Protein AF-A0A178UVZ4-F1 (afdb_monomer_lite)

Foldseek 3Di:
DVVVCVVDNPVPDDPLVVLVVVLVVLVPDPPRDVVVSVVSVVVNVVVVVVVVVVVVVVVD

Sequence (60 aa):
MVIHALEMPYHRRVGRLEARWYIEVYGERHDMNPILLELAKLDFNFVQAIHQDELKSLSR

Radius of gyration: 14.29 Å; chains: 1; bounding box: 31×14×42 Å

Secondary structure (DSSP, 8-state):
-HHHHHHS-GGGS-HHHHHHHHHHHHHT-TT--HHHHHHHHHHHHHHHHHHHHHHHHHT-

pLDDT: mean 96.18, std 3.89, range [75.06, 98.81]

Organism: Arabidopsis thaliana (NCBI:txid3702)

Structure (mmCIF, N/CA/C/O backbone):
data_AF-A0A178UVZ4-F1
#
_entry.id   AF-A0A178UVZ4-F1
#
loop_
_atom_site.group_PDB
_atom_site.id
_atom_site.type_symbol
_atom_site.label_atom_id
_atom_site.label_alt_id
_atom_site.label_comp_id
_atom_site.label_asym_id
_atom_site.label_entity_id
_atom_site.label_seq_id
_atom_site.pdbx_PDB_ins_code
_atom_site.Cartn_x
_atom_site.Cartn_y
_atom_site.Cartn_z
_atom_site.occupancy
_atom_site.B_iso_or_equiv
_atom_site.auth_seq_id
_atom_site.auth_comp_id
_atom_site.auth_asym_id
_atom_site.auth_atom_id
_atom_site.pdbx_PDB_model_num
ATOM 1 N N . MET A 1 1 ? 11.127 6.207 -7.519 1.00 82.31 1 MET A N 1
ATOM 2 C CA . MET A 1 1 ? 11.691 4.871 -7.201 1.00 82.31 1 MET A CA 1
ATOM 3 C C . MET A 1 1 ? 13.140 4.929 -6.723 1.00 82.31 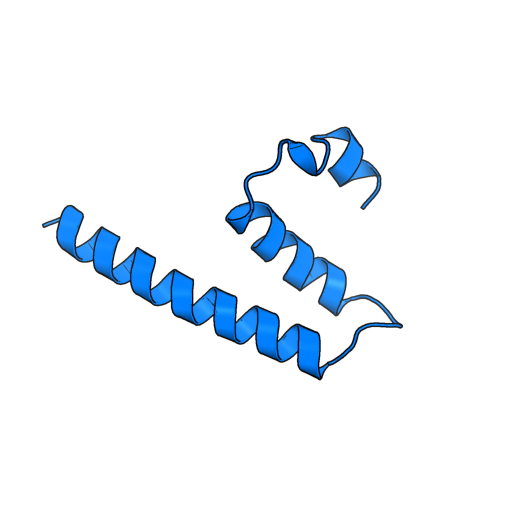1 MET A C 1
ATOM 5 O O . MET A 1 1 ? 13.381 4.484 -5.613 1.00 82.31 1 MET A O 1
ATOM 9 N N . VAL A 1 2 ? 14.091 5.484 -7.493 1.00 91.25 2 VAL A N 1
ATOM 10 C CA . VAL A 1 2 ? 15.516 5.525 -7.083 1.00 91.25 2 VAL A CA 1
ATOM 11 C C . VAL A 1 2 ? 15.744 6.392 -5.842 1.00 91.25 2 VAL A C 1
ATOM 13 O O . VAL A 1 2 ? 16.311 5.908 -4.874 1.00 91.25 2 VAL A O 1
ATOM 16 N N . ILE A 1 3 ? 15.242 7.633 -5.838 1.00 94.06 3 ILE A N 1
ATOM 17 C CA . ILE A 1 3 ? 15.359 8.542 -4.681 1.00 94.06 3 ILE A CA 1
ATOM 18 C C . ILE A 1 3 ? 14.734 7.910 -3.432 1.00 94.06 3 ILE A C 1
ATOM 20 O O . ILE A 1 3 ? 15.395 7.810 -2.408 1.00 94.06 3 ILE A O 1
ATOM 24 N N . HIS A 1 4 ? 13.515 7.375 -3.561 1.00 93.25 4 HIS A N 1
ATOM 25 C CA . HIS A 1 4 ? 12.842 6.627 -2.494 1.00 93.25 4 HIS A CA 1
ATOM 26 C C . HIS A 1 4 ? 13.753 5.521 -1.943 1.00 93.25 4 HIS A C 1
ATOM 28 O O . HIS A 1 4 ? 14.092 5.529 -0.769 1.00 93.25 4 HIS A O 1
ATOM 34 N N . ALA A 1 5 ? 14.270 4.615 -2.776 1.00 93.56 5 ALA A N 1
ATOM 35 C CA . ALA A 1 5 ? 15.158 3.543 -2.312 1.00 93.56 5 ALA A CA 1
ATOM 36 C C . ALA A 1 5 ? 16.433 4.036 -1.589 1.00 93.56 5 ALA A C 1
ATOM 38 O O . ALA A 1 5 ? 16.924 3.332 -0.705 1.00 93.56 5 ALA A O 1
ATOM 39 N N . LEU A 1 6 ? 16.946 5.224 -1.936 1.00 95.38 6 LEU A N 1
ATOM 40 C CA . LEU A 1 6 ? 18.093 5.851 -1.267 1.00 95.38 6 LEU A CA 1
ATOM 41 C C . LEU A 1 6 ? 17.743 6.418 0.116 1.00 95.38 6 LEU A C 1
ATOM 43 O O . LEU A 1 6 ? 18.583 6.364 1.009 1.00 95.38 6 LEU A O 1
ATOM 47 N N . GLU A 1 7 ? 16.523 6.918 0.319 1.00 94.81 7 GLU A N 1
ATOM 48 C CA . GLU A 1 7 ? 16.057 7.372 1.639 1.00 94.81 7 GLU A CA 1
ATOM 49 C C . GLU A 1 7 ? 15.927 6.202 2.620 1.00 94.81 7 GLU A C 1
ATOM 51 O O . GLU A 1 7 ? 16.311 6.299 3.785 1.00 94.81 7 GLU A O 1
ATOM 56 N N . MET A 1 8 ? 15.387 5.075 2.148 1.00 94.25 8 MET A N 1
ATOM 57 C CA . MET A 1 8 ? 15.278 3.849 2.93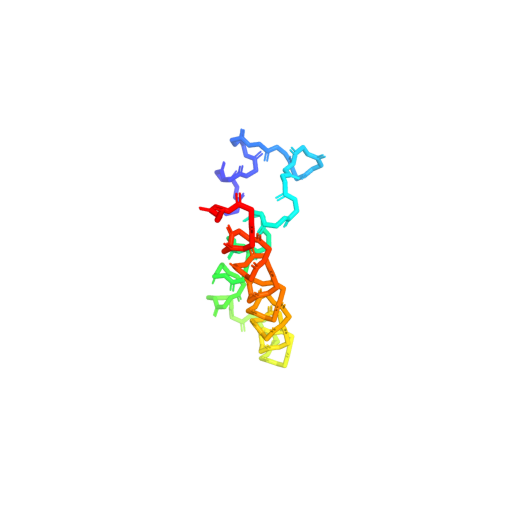4 1.00 94.25 8 MET A CA 1
ATOM 58 C C . MET A 1 8 ? 15.178 2.622 2.016 1.00 94.25 8 MET A C 1
ATOM 60 O O . MET A 1 8 ? 14.339 2.592 1.108 1.00 94.25 8 MET A O 1
ATOM 64 N N . PRO A 1 9 ? 15.974 1.564 2.239 1.00 94.12 9 PRO A N 1
ATOM 65 C CA . PRO A 1 9 ? 15.874 0.353 1.436 1.00 94.12 9 PRO A CA 1
ATOM 66 C C . PRO A 1 9 ? 14.579 -0.403 1.756 1.00 94.12 9 PRO A C 1
ATOM 68 O O . PRO A 1 9 ? 14.142 -0.426 2.905 1.00 94.12 9 PRO A O 1
ATOM 71 N N . TYR A 1 10 ? 13.998 -1.072 0.754 1.00 89.56 10 TYR A N 1
ATOM 72 C CA . TYR A 1 10 ? 12.683 -1.731 0.838 1.00 89.56 10 TYR A CA 1
ATOM 73 C C . TYR A 1 10 ? 12.490 -2.601 2.091 1.00 89.56 10 TYR A C 1
ATOM 75 O O . TYR A 1 10 ? 11.488 -2.477 2.785 1.00 89.56 10 TYR A O 1
ATOM 83 N N . HIS A 1 11 ? 13.491 -3.414 2.442 1.00 92.19 11 HIS A N 1
ATOM 84 C CA . HIS A 1 11 ? 13.431 -4.330 3.588 1.00 92.19 11 HIS A CA 1
ATOM 85 C C . HIS A 1 11 ? 13.342 -3.642 4.963 1.00 92.19 11 HIS A C 1
ATOM 87 O O . HIS A 1 11 ? 13.089 -4.317 5.955 1.00 92.19 11 HIS A O 1
ATOM 93 N N . ARG A 1 12 ? 13.579 -2.326 5.051 1.00 94.94 12 ARG A N 1
ATOM 94 C CA . ARG A 1 12 ? 13.454 -1.548 6.298 1.00 94.94 12 ARG A CA 1
ATOM 95 C C . ARG A 1 12 ? 12.161 -0.744 6.380 1.00 94.94 12 ARG A C 1
ATOM 97 O O . ARG A 1 12 ? 11.922 -0.087 7.388 1.00 94.94 12 ARG A O 1
ATOM 104 N N . ARG A 1 13 ? 11.346 -0.758 5.326 1.00 94.31 13 ARG A N 1
ATOM 105 C CA . ARG A 1 13 ? 10.158 0.087 5.229 1.00 94.31 13 ARG A CA 1
ATOM 106 C C . ARG A 1 13 ? 8.974 -0.539 5.943 1.00 94.31 13 ARG A C 1
ATOM 108 O O . ARG A 1 13 ? 8.775 -1.751 5.919 1.00 94.31 13 ARG A O 1
ATOM 115 N N . VAL A 1 14 ? 8.139 0.313 6.530 1.00 96.19 14 VAL A N 1
ATOM 116 C CA . VAL A 1 14 ? 6.853 -0.106 7.092 1.00 96.19 14 VAL A CA 1
ATOM 117 C C . VAL A 1 14 ? 5.914 -0.467 5.946 1.00 96.19 14 VAL A C 1
ATOM 119 O O . VAL A 1 14 ? 5.556 0.395 5.144 1.00 96.19 14 VAL A O 1
ATOM 122 N N . GLY A 1 15 ? 5.475 -1.727 5.894 1.00 95.62 15 GLY A N 1
ATOM 123 C CA . GLY A 1 15 ? 4.706 -2.261 4.765 1.00 95.62 15 GLY A CA 1
ATOM 124 C C . GLY A 1 15 ? 3.446 -1.462 4.420 1.00 95.62 15 GLY A C 1
ATOM 125 O O . GLY A 1 15 ? 3.168 -1.247 3.247 1.00 95.62 15 GLY A O 1
ATOM 126 N N . ARG A 1 16 ? 2.708 -0.946 5.416 1.00 96.06 16 ARG A N 1
ATOM 127 C CA . ARG A 1 16 ? 1.504 -0.129 5.161 1.00 96.06 16 ARG A CA 1
ATOM 128 C C . ARG A 1 16 ? 1.813 1.254 4.580 1.00 96.06 16 ARG A C 1
ATOM 130 O O . ARG A 1 16 ? 1.057 1.717 3.731 1.00 96.06 16 ARG A O 1
ATOM 137 N N . LEU A 1 17 ? 2.908 1.894 4.995 1.00 95.69 17 LEU A N 1
ATOM 138 C CA . LEU A 1 17 ? 3.335 3.174 4.414 1.00 95.69 17 LEU A CA 1
ATOM 139 C C . LEU A 1 17 ? 3.856 2.971 2.990 1.00 95.69 17 LEU A C 1
ATOM 141 O O . LEU A 1 17 ? 3.513 3.736 2.092 1.00 95.69 17 LEU A O 1
ATOM 145 N N . GLU A 1 18 ? 4.616 1.897 2.777 1.00 96.44 18 GLU A N 1
ATOM 146 C CA . GLU A 1 18 ? 5.131 1.554 1.455 1.00 96.44 18 GLU A CA 1
ATOM 147 C C . GLU A 1 18 ? 4.011 1.183 0.481 1.00 96.44 18 GLU A C 1
ATOM 149 O O . GLU A 1 18 ? 4.023 1.640 -0.656 1.00 96.44 18 GLU A O 1
ATOM 154 N N . ALA A 1 19 ? 3.000 0.432 0.930 1.00 97.19 19 ALA A N 1
ATOM 155 C CA . ALA A 1 19 ? 1.835 0.108 0.114 1.00 97.19 19 ALA A CA 1
ATOM 156 C C . ALA A 1 19 ? 1.081 1.368 -0.340 1.00 97.19 19 ALA A C 1
ATOM 158 O O . ALA A 1 19 ? 0.747 1.472 -1.517 1.00 97.19 19 ALA A O 1
ATOM 159 N N . ARG A 1 20 ? 0.858 2.347 0.555 1.00 97.56 20 ARG A N 1
ATOM 160 C CA . ARG A 1 20 ? 0.212 3.625 0.199 1.00 97.56 20 ARG A CA 1
ATOM 161 C C . ARG A 1 20 ? 0.985 4.336 -0.912 1.00 97.56 20 ARG A C 1
ATOM 163 O O . ARG A 1 20 ? 0.397 4.684 -1.929 1.00 97.56 20 ARG A O 1
ATOM 170 N N . TRP A 1 21 ? 2.290 4.514 -0.713 1.00 96.44 21 TRP A N 1
ATOM 171 C CA . TRP A 1 21 ? 3.157 5.192 -1.676 1.00 96.44 21 TRP A CA 1
ATOM 172 C C . TRP A 1 21 ? 3.209 4.451 -3.018 1.00 96.44 21 TRP A C 1
ATOM 174 O O . TRP A 1 21 ? 3.078 5.052 -4.082 1.00 96.44 21 TRP A O 1
ATOM 184 N N . TYR A 1 22 ? 3.361 3.126 -2.981 1.00 96.94 22 TYR A N 1
ATOM 185 C CA . TYR A 1 22 ? 3.509 2.333 -4.194 1.00 96.94 22 TYR A CA 1
ATOM 186 C C . TYR A 1 22 ? 2.205 2.219 -4.989 1.00 96.94 22 TYR A C 1
ATOM 188 O O . TYR A 1 22 ? 2.272 2.128 -6.207 1.00 96.94 22 TYR A O 1
ATOM 196 N N . ILE A 1 23 ? 1.026 2.265 -4.355 1.00 98.31 23 ILE A N 1
ATOM 197 C CA . ILE A 1 23 ? -0.264 2.321 -5.068 1.00 98.31 23 ILE A CA 1
ATOM 198 C C . ILE A 1 23 ? -0.338 3.562 -5.969 1.00 98.31 23 ILE A C 1
ATOM 200 O O . ILE A 1 23 ? -0.796 3.461 -7.107 1.00 98.31 23 ILE A O 1
ATOM 204 N N . GLU A 1 24 ? 0.127 4.715 -5.482 1.00 97.25 24 GLU A N 1
ATOM 205 C CA . GLU A 1 24 ? 0.160 5.965 -6.252 1.00 97.25 24 GLU A CA 1
ATOM 206 C C . GLU A 1 24 ? 1.153 5.853 -7.415 1.00 97.25 24 GLU A C 1
ATOM 208 O O . GLU A 1 24 ? 0.771 5.998 -8.574 1.00 97.25 24 GLU A O 1
ATOM 213 N N . VAL A 1 25 ? 2.400 5.467 -7.122 1.00 96.81 25 VAL A N 1
ATOM 214 C CA . VAL A 1 25 ? 3.461 5.329 -8.134 1.00 96.81 25 VAL A CA 1
ATOM 215 C C . VAL A 1 25 ? 3.139 4.262 -9.179 1.00 96.81 25 VAL A C 1
ATOM 217 O O . VAL A 1 25 ? 3.420 4.447 -10.361 1.00 96.81 25 VAL A O 1
ATOM 220 N N . TYR A 1 26 ? 2.566 3.128 -8.768 1.00 97.75 26 TYR A N 1
ATOM 221 C CA . TYR A 1 26 ? 2.178 2.055 -9.680 1.00 97.75 26 TYR A CA 1
ATOM 222 C C . TYR A 1 26 ? 1.085 2.517 -10.644 1.00 97.75 26 TYR A C 1
ATOM 224 O O . TYR A 1 26 ? 1.130 2.145 -11.813 1.00 97.75 26 TYR A O 1
ATOM 232 N N . GLY A 1 27 ? 0.160 3.368 -10.186 1.00 97.75 27 GLY A N 1
ATOM 233 C CA . GLY A 1 27 ? -0.912 3.924 -11.009 1.00 97.75 27 GLY A CA 1
ATOM 234 C C . GLY A 1 27 ? -0.441 4.807 -12.167 1.00 97.75 27 GLY A C 1
ATOM 235 O O . GLY A 1 27 ? -1.161 4.931 -13.152 1.00 97.75 27 GLY A O 1
ATOM 236 N N . GLU A 1 28 ? 0.762 5.373 -12.082 1.00 97.12 28 GLU A N 1
ATOM 237 C CA . GLU A 1 28 ? 1.351 6.220 -13.129 1.00 97.12 28 GLU A CA 1
ATOM 238 C C . GLU A 1 28 ? 2.170 5.430 -14.164 1.00 97.12 28 GLU A C 1
ATOM 240 O O . GLU A 1 28 ? 2.646 5.995 -15.152 1.00 97.12 28 GLU A O 1
ATOM 245 N N . ARG A 1 29 ? 2.384 4.123 -13.958 1.00 96.88 29 ARG A N 1
ATOM 246 C CA . ARG A 1 29 ? 3.217 3.327 -14.868 1.00 96.88 29 ARG A CA 1
ATOM 247 C C . ARG A 1 29 ? 2.450 2.950 -16.133 1.00 96.88 29 ARG A C 1
ATOM 249 O O . ARG A 1 29 ? 1.292 2.550 -16.087 1.00 96.88 29 ARG A O 1
ATOM 256 N N . HIS A 1 30 ? 3.143 2.995 -17.266 1.00 96.69 30 HIS A N 1
ATOM 257 C CA . HIS A 1 30 ? 2.585 2.626 -18.571 1.00 96.69 30 HIS A CA 1
ATOM 258 C C . HIS A 1 30 ? 2.254 1.126 -18.678 1.00 96.69 30 HIS A C 1
ATOM 260 O O . HIS A 1 30 ? 1.381 0.745 -19.449 1.00 96.69 30 HIS A O 1
ATOM 266 N N . ASP A 1 31 ? 2.948 0.280 -17.911 1.00 96.62 31 ASP A N 1
ATOM 267 C CA . ASP A 1 31 ? 2.794 -1.180 -17.850 1.00 96.62 31 ASP A CA 1
ATOM 268 C C . ASP A 1 31 ? 1.938 -1.646 -16.655 1.00 96.62 31 ASP A C 1
ATOM 270 O O . ASP A 1 31 ? 1.965 -2.814 -16.26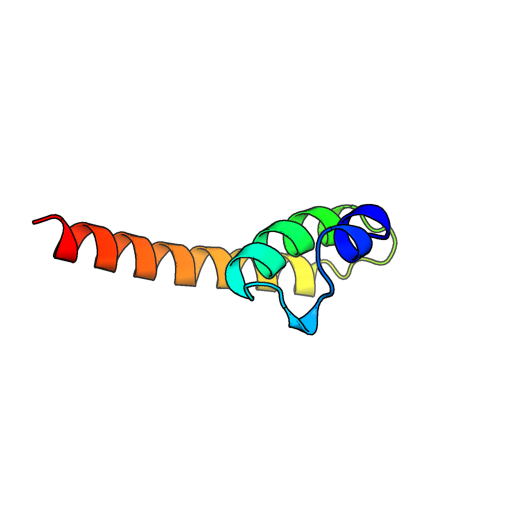1 1.00 96.62 31 ASP A O 1
ATOM 274 N N . MET A 1 32 ? 1.186 -0.727 -16.047 1.00 98.06 32 MET A N 1
ATOM 275 C CA . MET A 1 32 ? 0.319 -1.008 -14.910 1.00 98.06 32 MET A CA 1
ATOM 276 C C . MET A 1 32 ? -0.826 -1.960 -15.292 1.00 98.06 32 MET A C 1
ATOM 278 O O . MET A 1 32 ? -1.481 -1.803 -16.321 1.00 98.06 32 MET A O 1
ATOM 282 N N . ASN A 1 33 ? -1.095 -2.944 -14.431 1.00 98.50 33 ASN A N 1
ATOM 283 C CA . ASN A 1 33 ? -2.255 -3.819 -14.545 1.00 98.50 33 ASN A CA 1
ATOM 284 C C . ASN A 1 33 ? -3.445 -3.190 -13.792 1.00 98.50 33 ASN A C 1
ATOM 286 O O . ASN A 1 33 ? -3.398 -3.117 -12.557 1.00 98.50 33 ASN A O 1
ATOM 290 N N . PRO A 1 34 ? -4.524 -2.780 -14.491 1.00 98.12 34 PRO A N 1
ATOM 291 C CA . PRO A 1 34 ? -5.639 -2.055 -13.879 1.00 98.12 34 PRO A CA 1
ATOM 292 C C . PRO A 1 34 ? -6.373 -2.872 -12.814 1.00 98.12 34 PRO A C 1
ATOM 294 O O . PRO A 1 34 ? -6.782 -2.312 -11.800 1.00 98.12 34 PRO A O 1
ATOM 297 N N . ILE A 1 35 ? -6.466 -4.193 -12.991 1.00 98.62 35 ILE A N 1
ATOM 298 C CA . I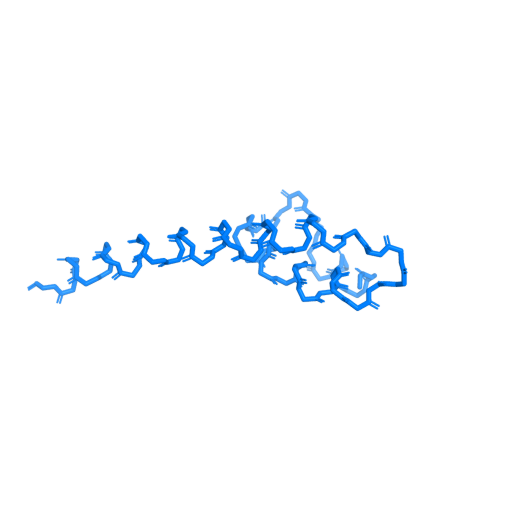LE A 1 35 ? -7.111 -5.092 -12.025 1.00 98.62 35 ILE A CA 1
ATOM 299 C C . ILE A 1 35 ? -6.289 -5.149 -10.734 1.00 98.62 35 ILE A C 1
ATOM 301 O O . ILE A 1 35 ? -6.843 -5.099 -9.637 1.00 98.62 35 ILE A O 1
ATOM 305 N N . LEU A 1 36 ? -4.958 -5.209 -10.847 1.00 98.56 36 LEU A N 1
ATOM 306 C CA . LEU A 1 36 ? -4.078 -5.204 -9.678 1.00 98.56 36 LEU A CA 1
ATOM 307 C C . LEU A 1 36 ? -4.151 -3.869 -8.924 1.00 98.56 36 LEU A C 1
ATOM 309 O O . LEU A 1 36 ? -4.185 -3.864 -7.695 1.00 98.56 36 LEU A O 1
ATOM 313 N N . LEU A 1 37 ? -4.191 -2.744 -9.645 1.00 98.69 37 LEU A N 1
ATOM 314 C CA . LEU A 1 37 ? -4.305 -1.420 -9.032 1.00 98.69 37 LEU A CA 1
ATOM 315 C C . LEU A 1 37 ? -5.640 -1.243 -8.298 1.00 98.69 37 LEU A C 1
ATOM 317 O O . LEU A 1 37 ? -5.662 -0.710 -7.188 1.00 98.69 37 LEU A O 1
ATOM 321 N N . GLU A 1 38 ? -6.743 -1.680 -8.905 1.00 98.69 38 GLU A N 1
ATOM 322 C CA . GLU A 1 38 ? -8.067 -1.636 -8.282 1.00 98.69 38 GLU A CA 1
ATOM 323 C C . GLU A 1 38 ? -8.111 -2.500 -7.019 1.00 98.69 38 GLU A C 1
ATOM 325 O O . GLU A 1 38 ? -8.502 -2.014 -5.955 1.00 98.69 38 GLU A O 1
ATOM 330 N N . LEU A 1 39 ? -7.612 -3.737 -7.103 1.00 98.75 39 LEU A N 1
ATOM 331 C CA . LEU A 1 39 ? -7.516 -4.634 -5.956 1.00 98.75 39 LEU A CA 1
ATOM 332 C C . LEU A 1 39 ? -6.696 -4.015 -4.815 1.00 98.75 39 LEU A C 1
ATOM 334 O O . LEU A 1 39 ? -7.138 -4.024 -3.668 1.00 98.75 39 LEU A O 1
ATOM 338 N N . ALA A 1 40 ? -5.531 -3.440 -5.122 1.00 98.56 40 ALA A N 1
ATOM 339 C CA . ALA A 1 40 ? -4.667 -2.823 -4.119 1.00 98.56 40 ALA A CA 1
ATOM 340 C C . ALA A 1 40 ? -5.341 -1.627 -3.424 1.00 98.56 40 ALA A C 1
ATOM 342 O O . ALA A 1 40 ? -5.215 -1.470 -2.210 1.00 98.56 40 ALA A O 1
ATOM 343 N N . LYS A 1 41 ? -6.093 -0.802 -4.167 1.00 98.75 41 LYS A N 1
ATOM 344 C CA . LYS A 1 41 ? -6.867 0.315 -3.597 1.00 98.75 41 LYS A CA 1
ATOM 345 C C . LYS A 1 41 ? -7.993 -0.174 -2.686 1.00 98.75 41 LYS A C 1
ATOM 347 O O . LYS A 1 41 ? -8.187 0.391 -1.610 1.00 98.75 41 LYS A O 1
ATOM 352 N N . LEU A 1 42 ? -8.721 -1.210 -3.103 1.00 98.81 42 LEU A N 1
ATOM 353 C CA . LEU A 1 42 ? -9.808 -1.789 -2.314 1.00 98.81 42 LEU A CA 1
ATOM 354 C C . LEU A 1 42 ? -9.294 -2.407 -1.007 1.00 98.81 42 LEU A C 1
ATOM 356 O O . LEU A 1 42 ? -9.813 -2.064 0.055 1.00 98.81 42 LEU A O 1
ATOM 360 N N . ASP A 1 43 ? -8.250 -3.241 -1.067 1.00 98.62 43 ASP A N 1
ATOM 361 C CA . ASP A 1 43 ? -7.626 -3.835 0.128 1.00 98.62 43 ASP A CA 1
ATOM 362 C C . ASP A 1 43 ? -7.128 -2.756 1.096 1.00 98.62 43 ASP A C 1
ATOM 364 O O . ASP A 1 43 ? -7.415 -2.797 2.296 1.00 98.62 43 ASP A O 1
ATOM 368 N N . PHE A 1 44 ? -6.439 -1.739 0.566 1.00 98.56 44 PHE A N 1
ATOM 369 C CA . PHE A 1 44 ? -5.911 -0.653 1.379 1.00 98.56 44 PHE A CA 1
ATOM 370 C C . PHE A 1 44 ? -7.027 0.080 2.136 1.00 98.56 44 PHE A C 1
ATOM 372 O O . PHE A 1 44 ? -6.912 0.297 3.344 1.00 98.56 44 PHE A O 1
ATOM 379 N N . ASN A 1 45 ? -8.112 0.436 1.443 1.00 98.62 45 ASN A N 1
ATOM 380 C CA . ASN A 1 45 ? -9.243 1.150 2.037 1.00 98.62 45 ASN A CA 1
ATOM 381 C C . ASN A 1 45 ? -10.001 0.289 3.054 1.00 98.62 45 ASN A C 1
ATOM 383 O O . ASN A 1 45 ? -10.404 0.797 4.100 1.00 98.62 45 ASN A O 1
ATOM 387 N N . PHE A 1 46 ? -10.167 -1.006 2.778 1.00 98.69 46 PHE A N 1
ATOM 388 C CA . PHE A 1 46 ? -10.809 -1.938 3.702 1.00 98.69 46 PHE A CA 1
ATOM 389 C C . PHE A 1 46 ? -10.051 -2.010 5.032 1.00 98.69 46 PHE A C 1
ATOM 391 O O . PHE A 1 46 ? -10.630 -1.806 6.098 1.00 98.69 46 PHE A O 1
ATOM 398 N N . VAL A 1 47 ? -8.734 -2.209 4.976 1.00 98.38 47 VAL A N 1
ATOM 399 C CA . VAL A 1 47 ? -7.909 -2.263 6.188 1.00 98.38 47 VAL A CA 1
ATOM 400 C C . VAL A 1 47 ? -7.847 -0.899 6.882 1.00 98.38 47 VAL A C 1
ATOM 402 O O . VAL A 1 47 ? -7.871 -0.825 8.108 1.00 98.38 47 VAL A O 1
ATOM 405 N N . GLN A 1 48 ? -7.812 0.201 6.123 1.00 98.44 48 GLN A N 1
ATOM 406 C CA . GLN A 1 48 ? -7.868 1.545 6.697 1.00 98.44 48 GLN A CA 1
ATOM 407 C C . GLN A 1 48 ? -9.159 1.774 7.496 1.00 98.44 48 GLN A C 1
ATOM 409 O O . GLN A 1 48 ? -9.097 2.390 8.559 1.00 98.44 48 GLN A O 1
ATOM 414 N N . ALA A 1 49 ? -10.302 1.278 7.015 1.00 98.56 49 ALA A N 1
ATOM 415 C CA . ALA A 1 49 ? -11.569 1.386 7.730 1.00 98.56 49 ALA A CA 1
ATOM 416 C C . ALA A 1 49 ? -11.533 0.636 9.073 1.00 98.56 49 ALA A C 1
ATOM 418 O O . ALA A 1 49 ? -11.996 1.178 10.075 1.00 98.56 49 ALA A O 1
ATOM 419 N N . ILE A 1 50 ? -10.915 -0.551 9.115 1.00 98.50 50 ILE A N 1
ATOM 420 C CA . ILE A 1 50 ? -10.708 -1.311 10.360 1.00 98.50 50 ILE A CA 1
ATOM 421 C C . ILE A 1 50 ? -9.851 -0.506 11.342 1.00 98.50 50 ILE A C 1
ATOM 423 O O . ILE A 1 50 ? -10.281 -0.259 12.464 1.00 98.50 50 ILE A O 1
ATOM 427 N N . HIS A 1 51 ? -8.689 -0.003 10.911 1.00 97.62 51 HIS A N 1
ATOM 428 C CA . HIS A 1 51 ? -7.825 0.806 11.781 1.00 97.62 51 HIS A CA 1
ATOM 429 C C . HIS A 1 51 ? -8.530 2.069 12.307 1.00 97.62 51 HIS A C 1
ATOM 431 O O . HIS A 1 51 ? -8.287 2.505 13.430 1.00 97.62 51 HIS A O 1
ATOM 437 N N . GLN A 1 52 ? -9.392 2.696 11.501 1.00 98.19 52 GLN A N 1
ATOM 438 C CA . GLN A 1 52 ? -10.172 3.857 11.937 1.00 98.19 52 GLN A CA 1
ATOM 439 C C . GLN A 1 52 ? -11.202 3.492 13.006 1.00 98.19 52 GLN A C 1
ATOM 441 O O . GLN A 1 52 ? -11.430 4.289 13.916 1.00 98.19 52 GLN A O 1
ATOM 446 N N . ASP A 1 53 ? -11.832 2.324 12.898 1.00 98.31 53 ASP A N 1
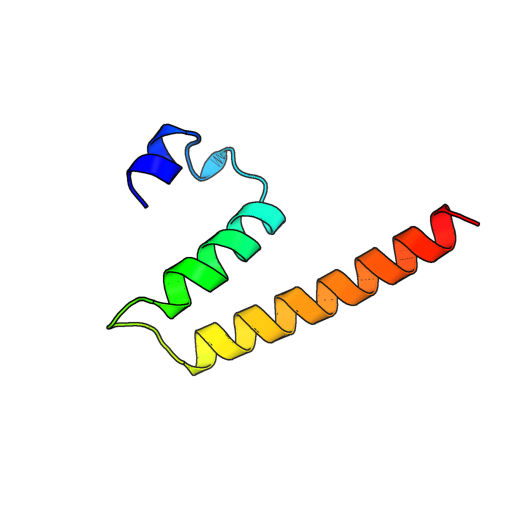ATOM 447 C CA . ASP A 1 53 ? -12.761 1.826 13.911 1.00 98.31 53 ASP A CA 1
ATOM 448 C C . ASP A 1 53 ? -12.037 1.504 15.226 1.00 98.31 53 ASP A C 1
ATOM 450 O O . ASP A 1 53 ? -12.436 1.974 16.293 1.00 98.31 53 ASP A O 1
ATOM 454 N N . GLU A 1 54 ? -10.887 0.831 15.140 1.00 98.19 54 GLU A N 1
ATOM 455 C CA . GLU A 1 54 ? -10.005 0.576 16.282 1.00 98.19 54 GLU A CA 1
ATOM 456 C C . GLU A 1 54 ? -9.596 1.884 16.972 1.00 98.19 54 GLU A C 1
ATOM 458 O O . GLU A 1 54 ? -9.758 2.024 18.185 1.00 98.19 54 GLU A O 1
ATOM 463 N N . LEU A 1 55 ? -9.154 2.890 16.210 1.00 98.12 55 LEU A N 1
ATOM 464 C CA . LEU A 1 55 ? -8.801 4.206 16.751 1.00 98.12 55 LEU A CA 1
ATOM 465 C C . LEU A 1 55 ? -9.981 4.894 17.444 1.00 98.12 55 LEU A C 1
ATOM 467 O O . LEU A 1 55 ? -9.789 5.492 18.504 1.00 98.12 55 LEU A O 1
ATOM 471 N N . LYS A 1 56 ? -11.195 4.809 16.884 1.00 97.50 56 LYS A N 1
ATOM 472 C CA . LYS A 1 56 ? -12.406 5.343 17.530 1.00 97.50 56 LYS A CA 1
ATOM 473 C C . LYS A 1 56 ? -12.674 4.647 18.859 1.00 97.50 56 LYS A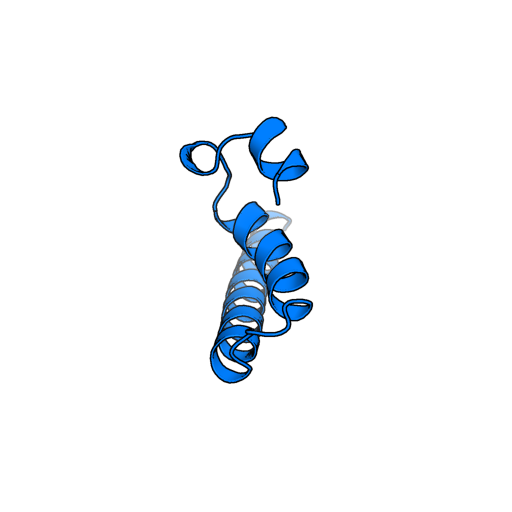 C 1
ATOM 475 O O . LYS A 1 56 ? -13.004 5.326 19.826 1.00 97.50 56 LYS A O 1
ATOM 480 N N . SER A 1 57 ? -12.522 3.323 18.911 1.00 96.94 57 SER A N 1
ATOM 481 C CA . SER A 1 57 ? -12.726 2.553 20.140 1.00 96.94 57 SER A CA 1
ATOM 482 C C . SER A 1 57 ? -11.696 2.885 21.225 1.00 96.94 57 SER A C 1
ATOM 484 O O . SER A 1 57 ? -12.066 2.999 22.387 1.00 96.94 57 SER A O 1
ATOM 486 N N . LEU A 1 58 ? -10.431 3.100 20.842 1.00 96.75 58 LEU A N 1
ATOM 487 C CA . LEU A 1 58 ? -9.325 3.410 21.754 1.00 96.75 58 LEU A CA 1
ATOM 488 C C . LEU A 1 58 ? -9.333 4.859 22.253 1.00 96.75 58 LEU A C 1
ATOM 490 O O . LEU A 1 58 ? -8.755 5.151 23.294 1.00 96.75 58 LEU A O 1
ATOM 494 N N . SER A 1 59 ? -9.945 5.769 21.495 1.00 94.38 59 SER A N 1
ATOM 495 C CA . SER A 1 59 ? -10.016 7.197 21.837 1.00 94.38 59 SER A CA 1
ATOM 496 C C . SER A 1 59 ? -11.228 7.551 22.710 1.00 94.38 59 SER A C 1
ATOM 498 O O . SER A 1 59 ? -11.451 8.731 22.981 1.00 94.38 59 SER A O 1
ATOM 500 N N . ARG A 1 60 ? -12.032 6.555 23.098 1.00 75.06 60 ARG A N 1
ATOM 501 C CA . ARG A 1 60 ? -13.195 6.693 23.979 1.00 75.06 60 ARG A CA 1
ATOM 502 C C . ARG A 1 60 ? -12.820 6.385 25.423 1.00 75.06 60 ARG A C 1
ATOM 504 O O . ARG A 1 60 ? -13.364 7.090 26.300 1.00 75.06 60 ARG A O 1
#

InterPro domains:
  IPR008930 Terpenoid cyclases/protein prenyltransferase alpha-alpha toroid [SSF48239] (1-31)
  IPR008949 Isoprenoid synthase domain superfamily [G3DSA:1.10.600.10] (31-60)
  IPR008949 Isoprenoid synthase domain superfamily [SSF48576] (32-60)
  IPR036965 Terpene synthase, N-terminal domain superfamily [G3DSA:1.50.10.130] (1-30)
  IPR050148 Terpene synthase-like [PTHR31225] (2-60)